Protein AF-A0A7N2MXB3-F1 (afdb_monomer)

Secondary structure (DSSP, 8-state):
-----PPP------PPPP-------------------PPP----TT-S--EEETTT-EE--HHHHTTPPPPHHHHHHHHHH---HHHHHHHHTS---EEHHHHHHTTSSSEEESS-HHHHHHHHHHHH-

InterPro domains:
  IPR001753 Enoyl-CoA hydratase/isomerase-like domain [PF00378] (56-127)
  IPR029045 ClpP/crotonase-like domain superfamily [SSF52096] (48-118)

Organism: Quercus lobata (NCBI:txid97700)

Foldseek 3Di:
DDDDDDDDDDDDDDDDDDDDDDDDDDDPDPDPPPPPPPQPDDDDPPDPAAEAAQPRGKDWDVCQVVVHDDDPVVVVSCVVQFVDPVLCCCHVHVRHIAGFVRCVVRSNHVHYDHDDPVVRVVVVVVVVD

Solvent-accessible surface area (backbone atoms only — not comparable to full-atom values): 8628 Å² total; per-residue (Å²): 143,85,84,93,83,84,82,88,82,88,80,86,86,86,84,82,85,89,87,82,93,74,91,78,92,71,85,73,73,80,73,74,80,74,77,67,81,73,70,77,85,79,76,77,93,81,59,94,72,44,76,36,39,44,89,79,32,54,49,65,42,65,49,46,79,72,69,56,82,76,56,70,69,54,57,52,51,49,51,72,62,29,78,42,67,66,54,48,43,40,38,68,71,66,30,45,74,37,42,22,72,59,28,36,76,52,50,69,30,78,47,59,44,86,83,52,70,67,54,47,52,53,56,51,51,66,73,73,111

Nearest PDB structures (foldseek):
  8sk6-assembly1_A  TM=8.898E-01  e=8.275E-03  Homo sapiens
  3h02-assembly3_D  TM=8.680E-01  e=6.769E-03  Salmonella enterica subsp. enterica serovar Typhimurium
  3t89-assembly1_C  TM=8.607E-01  e=7.238E-03  Escherichia coli
  4elx-assembly1_F  TM=8.558E-01  e=2.113E-02  Escherichia coli K-12
  3g64-assembly1_A  TM=7.488E-01  e=4.412E-02  Streptomyces coelicolor A3(2)

pLDDT: mean 70.15, std 23.1, range [28.62, 92.69]

Radius of gyration: 24.69 Å; Cα contacts (8 Å, |Δi|>4): 103; chains: 1; bounding box: 32×66×72 Å

Sequence (129 aa):
MGPIRWLLLRHRRSTPPFGRFLQTNRRSTPQPLRRRRIPPRTQPRVHDYVLMRRDRGVLYMSEVDIGLTFPDYFTALMRSKISSASARRDILLVGRKVKGEEAVRMGIVDSVTHDSEESVVEAAVRLGE

Structure (mmCIF, N/CA/C/O backbone):
data_AF-A0A7N2MXB3-F1
#
_entry.id   AF-A0A7N2MXB3-F1
#
loop_
_atom_site.group_PDB
_atom_site.id
_atom_site.type_symbol
_atom_site.label_atom_id
_atom_site.label_alt_id
_atom_site.label_comp_id
_atom_site.label_asym_id
_atom_site.label_entity_id
_atom_site.label_seq_id
_atom_site.pdbx_PDB_ins_code
_atom_site.Cartn_x
_atom_site.Cartn_y
_atom_site.Cartn_z
_atom_site.occupancy
_atom_site.B_iso_or_equiv
_atom_site.auth_seq_id
_atom_site.auth_comp_id
_atom_site.auth_asym_id
_atom_site.auth_atom_id
_atom_site.pdbx_PDB_model_num
ATOM 1 N N . MET A 1 1 ? 3.376 -33.637 -40.804 1.00 42.69 1 MET A N 1
ATOM 2 C CA . MET A 1 1 ? 4.618 -32.863 -41.038 1.00 42.69 1 MET A CA 1
ATOM 3 C C . MET A 1 1 ? 4.749 -32.622 -42.538 1.00 42.69 1 MET A C 1
ATOM 5 O O . MET A 1 1 ? 4.686 -33.590 -43.279 1.00 42.69 1 MET A O 1
ATOM 9 N N . GLY A 1 2 ? 4.846 -31.357 -42.969 1.00 33.38 2 GLY A N 1
ATOM 10 C CA . GLY A 1 2 ? 4.880 -30.907 -44.378 1.00 33.38 2 GLY A CA 1
ATOM 11 C C . GLY A 1 2 ? 4.010 -29.649 -44.598 1.00 33.38 2 GLY A C 1
ATOM 12 O O . GLY A 1 2 ? 3.023 -29.511 -43.885 1.00 33.38 2 GLY A O 1
ATOM 13 N N . PRO A 1 3 ? 4.390 -28.691 -45.469 1.00 41.09 3 PRO A N 1
ATOM 14 C CA . PRO A 1 3 ? 4.898 -27.399 -44.990 1.00 41.09 3 PRO A CA 1
ATOM 15 C C . PRO A 1 3 ? 3.999 -26.169 -45.221 1.00 41.09 3 PRO A C 1
ATOM 17 O O . PRO A 1 3 ? 3.171 -26.099 -46.124 1.00 41.09 3 PRO A O 1
ATOM 20 N N . ILE A 1 4 ? 4.263 -25.160 -44.387 1.00 39.31 4 ILE A N 1
ATOM 21 C CA . ILE A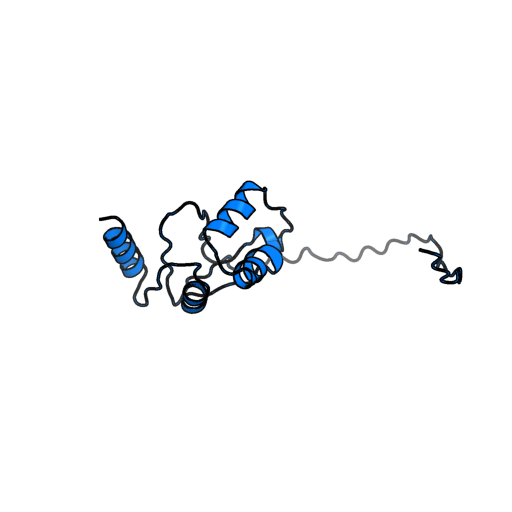 1 4 ? 3.737 -23.792 -44.407 1.00 39.31 4 ILE A CA 1
ATOM 22 C C . ILE A 1 4 ? 4.305 -23.039 -45.618 1.00 39.31 4 ILE A C 1
ATOM 24 O O . ILE A 1 4 ? 5.521 -22.961 -45.791 1.00 39.31 4 ILE A O 1
ATOM 28 N N . ARG A 1 5 ? 3.430 -22.432 -46.426 1.00 28.62 5 ARG A N 1
ATOM 29 C CA . ARG A 1 5 ? 3.792 -21.523 -47.521 1.00 28.62 5 ARG A CA 1
ATOM 30 C C . ARG A 1 5 ? 2.889 -20.291 -47.455 1.00 28.62 5 ARG A C 1
ATOM 32 O O . ARG A 1 5 ? 1.853 -20.257 -48.105 1.00 28.62 5 ARG A O 1
ATOM 39 N N . TRP A 1 6 ? 3.268 -19.291 -46.657 1.00 30.11 6 TRP A N 1
ATOM 40 C CA . TRP A 1 6 ? 2.666 -17.960 -46.749 1.00 30.11 6 TRP A CA 1
ATOM 41 C C . TRP A 1 6 ? 3.598 -17.014 -47.491 1.00 30.11 6 TRP A C 1
ATOM 43 O O . TRP A 1 6 ? 4.780 -16.864 -47.189 1.00 30.11 6 TRP A O 1
ATOM 53 N N . LEU A 1 7 ? 3.005 -16.471 -48.542 1.00 33.94 7 LEU A N 1
ATOM 54 C CA . LEU A 1 7 ? 3.565 -15.658 -49.593 1.00 33.94 7 LEU A CA 1
ATOM 55 C C . LEU A 1 7 ? 4.086 -14.326 -49.042 1.00 33.94 7 LEU A C 1
ATOM 57 O O . LEU A 1 7 ? 3.388 -13.584 -48.355 1.00 33.94 7 LEU A O 1
ATOM 61 N N . LEU A 1 8 ? 5.325 -14.033 -49.413 1.00 32.50 8 LEU A N 1
ATOM 62 C CA . LEU A 1 8 ? 5.979 -12.740 -49.317 1.00 32.50 8 LEU A CA 1
ATOM 63 C C . LEU A 1 8 ? 5.230 -11.734 -50.216 1.00 32.50 8 LEU A C 1
ATOM 65 O O . LEU A 1 8 ? 5.198 -11.936 -51.427 1.00 32.50 8 LEU A O 1
ATOM 69 N N . LEU A 1 9 ? 4.702 -10.627 -49.682 1.00 34.19 9 LEU A N 1
ATOM 70 C CA . LEU A 1 9 ? 4.462 -9.432 -50.499 1.00 34.19 9 LEU A CA 1
ATOM 71 C C . LEU A 1 9 ? 5.039 -8.192 -49.815 1.00 34.19 9 LEU A C 1
ATOM 73 O O . LEU A 1 9 ? 4.616 -7.747 -48.752 1.00 34.19 9 LEU A O 1
ATOM 77 N N . ARG A 1 10 ? 6.078 -7.680 -50.464 1.00 33.59 10 ARG A N 1
ATOM 78 C CA . ARG A 1 10 ? 6.884 -6.519 -50.118 1.00 33.59 10 ARG A CA 1
ATOM 79 C C . ARG A 1 10 ? 6.335 -5.342 -50.927 1.00 33.59 10 ARG A C 1
ATOM 81 O O . ARG A 1 10 ? 6.362 -5.400 -52.155 1.00 33.59 10 ARG A O 1
ATOM 88 N N . HIS A 1 11 ? 5.933 -4.253 -50.279 1.00 34.22 11 HIS A N 1
ATOM 89 C CA . HIS A 1 11 ? 5.851 -2.952 -50.948 1.00 34.22 11 HIS A CA 1
ATOM 90 C C . HIS A 1 11 ? 6.620 -1.885 -50.154 1.00 34.22 11 HIS A C 1
ATOM 92 O O . HIS A 1 11 ? 6.243 -1.471 -49.064 1.00 34.22 11 HIS A O 1
ATOM 98 N N . ARG A 1 12 ? 7.777 -1.517 -50.724 1.00 32.69 12 ARG A N 1
ATOM 99 C CA . ARG A 1 12 ? 8.494 -0.232 -50.580 1.00 32.69 12 ARG A CA 1
ATOM 100 C C . ARG A 1 12 ? 7.582 0.891 -51.116 1.00 32.69 12 ARG A C 1
ATOM 102 O O . ARG A 1 12 ? 6.766 0.589 -51.970 1.00 32.69 12 ARG A O 1
ATOM 109 N N . ARG A 1 13 ? 7.691 2.192 -50.831 1.00 34.91 13 ARG A N 1
ATOM 110 C CA . ARG A 1 13 ? 8.553 3.103 -50.045 1.00 34.91 13 ARG A CA 1
ATOM 111 C C . ARG A 1 13 ? 7.836 4.468 -50.123 1.00 34.91 13 ARG A C 1
ATOM 113 O O . ARG A 1 13 ? 7.399 4.814 -51.214 1.00 34.91 13 ARG A O 1
ATOM 120 N N . SER A 1 14 ? 7.868 5.294 -49.078 1.00 30.31 14 SER A N 1
ATOM 121 C CA . SER A 1 14 ? 7.888 6.761 -49.247 1.00 30.31 14 SER A CA 1
ATOM 122 C C . SER A 1 14 ? 8.435 7.436 -47.986 1.00 30.31 14 SER A C 1
ATOM 124 O O . SER A 1 14 ? 7.745 7.587 -46.983 1.00 30.31 14 SER A O 1
ATOM 126 N N . THR A 1 15 ? 9.711 7.801 -48.033 1.00 41.06 15 THR A N 1
ATOM 127 C CA . THR A 1 15 ? 10.388 8.692 -47.082 1.00 41.06 15 THR A CA 1
ATOM 128 C C . THR A 1 15 ? 10.063 10.150 -47.413 1.00 41.06 15 THR A C 1
ATOM 130 O O . THR A 1 15 ? 10.160 10.498 -48.592 1.00 41.06 15 THR A O 1
ATOM 133 N N . PRO A 1 16 ? 9.803 11.034 -46.438 1.00 37.50 16 PRO A N 1
ATOM 134 C CA . PRO A 1 16 ? 10.010 12.463 -46.621 1.00 37.50 16 PRO A CA 1
ATOM 135 C C . PRO A 1 16 ? 11.414 12.897 -46.138 1.00 37.50 16 PRO A C 1
ATOM 137 O O . PRO A 1 16 ? 12.031 12.203 -45.325 1.00 37.50 16 PRO A O 1
ATOM 140 N N . PRO A 1 17 ? 11.954 14.004 -46.683 1.00 45.06 17 PRO A N 1
ATOM 141 C CA . PRO A 1 17 ? 13.376 14.330 -46.641 1.00 45.06 17 PRO A CA 1
ATOM 142 C C . PRO A 1 17 ? 13.805 15.077 -45.370 1.00 45.06 17 PRO A C 1
ATOM 144 O O . PRO A 1 17 ? 13.049 15.840 -44.772 1.00 45.06 17 PRO A O 1
ATOM 147 N N . PHE A 1 18 ? 15.072 14.887 -45.005 1.00 34.09 18 PHE A N 1
ATOM 148 C CA . PHE A 1 18 ? 15.793 15.668 -44.004 1.00 34.09 18 PHE A CA 1
ATOM 149 C C . PHE A 1 18 ? 16.196 17.045 -44.566 1.00 34.09 18 PHE A C 1
ATOM 151 O O . PHE A 1 18 ? 16.814 17.114 -45.626 1.00 34.09 18 PHE A O 1
ATOM 158 N N . GLY A 1 19 ? 15.948 18.112 -43.793 1.00 32.44 19 GLY A N 1
ATOM 159 C CA . GLY A 1 19 ? 16.800 19.310 -43.771 1.00 32.44 19 GLY A CA 1
ATOM 160 C C . GLY A 1 19 ? 16.171 20.654 -44.168 1.00 32.44 19 GLY A C 1
ATOM 161 O O . GLY A 1 19 ? 16.248 21.054 -45.325 1.00 32.44 19 GLY A O 1
ATOM 162 N N . ARG A 1 20 ? 15.719 21.441 -43.177 1.00 30.12 20 ARG A N 1
ATOM 163 C CA . ARG A 1 20 ? 16.070 22.874 -43.076 1.00 30.12 20 ARG A CA 1
ATOM 164 C C . ARG A 1 20 ? 15.823 23.418 -41.668 1.00 30.12 20 ARG A C 1
ATOM 166 O O . ARG A 1 20 ? 14.695 23.555 -41.213 1.00 30.12 20 ARG A O 1
ATOM 173 N N . PHE A 1 21 ? 16.928 23.723 -41.002 1.00 31.80 21 PHE A N 1
ATOM 174 C CA . PHE A 1 21 ? 17.020 24.540 -39.799 1.00 31.80 21 PHE A CA 1
ATOM 175 C C . PHE A 1 21 ? 16.732 26.000 -40.187 1.00 31.80 21 PHE A C 1
ATOM 177 O O . PHE A 1 21 ? 17.451 26.551 -41.016 1.00 31.80 21 PHE A O 1
ATOM 184 N N . LEU A 1 22 ? 15.717 26.628 -39.591 1.00 34.94 22 LEU A N 1
ATOM 185 C CA . LEU A 1 22 ? 15.630 28.083 -39.437 1.00 34.94 22 LEU A CA 1
ATOM 186 C C . LEU A 1 22 ? 14.994 28.370 -38.075 1.00 34.94 22 LEU A C 1
ATOM 188 O O . LEU A 1 22 ? 13.838 28.041 -37.815 1.00 34.94 22 LEU A O 1
ATOM 192 N N . GLN A 1 23 ? 15.801 28.957 -37.196 1.00 41.00 23 GLN A N 1
ATOM 193 C CA . GLN A 1 23 ? 15.379 29.581 -35.950 1.00 41.00 23 GLN A CA 1
ATOM 194 C C . GLN A 1 23 ? 14.254 30.590 -36.198 1.00 41.00 23 GLN A C 1
ATOM 196 O O . GLN A 1 23 ? 14.450 31.563 -36.916 1.00 41.00 23 GLN A O 1
ATOM 201 N N . THR A 1 24 ? 13.154 30.462 -35.457 1.00 36.91 24 THR A N 1
ATOM 202 C CA . THR A 1 24 ? 12.502 31.639 -34.872 1.00 36.91 24 THR A CA 1
ATOM 203 C C . THR A 1 24 ? 12.209 31.347 -33.410 1.00 36.91 24 THR A C 1
ATOM 205 O O . THR A 1 24 ? 11.258 30.655 -33.052 1.00 36.91 24 THR A O 1
ATOM 208 N N . ASN A 1 25 ? 13.093 31.869 -32.571 1.00 37.25 25 ASN A N 1
ATOM 209 C CA . ASN A 1 25 ? 12.974 31.976 -31.130 1.00 37.25 25 ASN A CA 1
ATOM 210 C C . ASN A 1 25 ? 11.682 32.738 -30.771 1.00 37.25 25 ASN A C 1
ATOM 212 O O . ASN A 1 25 ? 11.659 33.967 -30.799 1.00 37.25 25 ASN A O 1
ATOM 216 N N . ARG A 1 26 ? 10.596 32.026 -30.446 1.00 38.59 26 ARG A N 1
ATOM 217 C CA . ARG A 1 26 ? 9.508 32.590 -29.638 1.00 38.59 26 ARG A CA 1
ATOM 218 C C . ARG A 1 26 ? 9.715 32.108 -28.215 1.00 38.59 26 ARG A C 1
ATOM 220 O O . ARG A 1 26 ? 9.542 30.931 -27.923 1.00 38.59 26 ARG A O 1
ATOM 227 N N . ARG A 1 27 ? 10.113 33.044 -27.355 1.00 39.56 27 ARG A N 1
ATOM 228 C CA . ARG A 1 27 ? 10.222 32.887 -25.904 1.00 39.56 27 ARG A CA 1
ATOM 229 C C . ARG A 1 27 ? 8.914 32.308 -25.356 1.00 39.56 27 ARG A C 1
ATOM 231 O O . ARG A 1 27 ? 7.961 33.046 -25.131 1.00 39.56 27 ARG A O 1
ATOM 238 N N . SER A 1 28 ? 8.857 30.998 -25.145 1.00 42.62 28 SER A N 1
ATOM 239 C CA . SER A 1 28 ? 7.868 30.402 -24.257 1.00 42.62 28 SER A CA 1
ATOM 240 C C . SER A 1 28 ? 8.370 30.636 -22.841 1.00 42.62 28 SER A C 1
ATOM 242 O O . SER A 1 28 ? 9.314 29.988 -22.387 1.00 42.62 28 SER A O 1
ATOM 244 N N . THR A 1 29 ? 7.788 31.623 -22.172 1.00 39.62 29 THR A N 1
ATOM 245 C CA . THR A 1 29 ? 7.946 31.851 -20.737 1.00 39.62 29 THR A CA 1
ATOM 246 C C . THR A 1 29 ? 7.811 30.507 -20.010 1.00 39.62 29 THR A C 1
ATOM 248 O O . THR A 1 29 ? 6.858 29.779 -20.308 1.00 39.62 29 THR A O 1
ATOM 251 N N . PRO A 1 30 ? 8.721 30.133 -19.091 1.00 39.38 30 PRO A N 1
ATOM 252 C CA . PRO A 1 30 ? 8.541 28.928 -18.295 1.00 39.38 30 PRO A CA 1
ATOM 253 C C . PRO A 1 30 ? 7.238 29.084 -17.512 1.00 39.38 30 PRO A C 1
ATOM 255 O O . PRO A 1 30 ? 7.138 29.936 -16.630 1.00 39.38 30 PRO A O 1
ATOM 258 N N . GLN A 1 31 ? 6.212 28.315 -17.876 1.00 49.69 31 GLN A N 1
ATOM 259 C CA . GLN A 1 31 ? 4.993 28.231 -17.079 1.00 49.69 31 GLN A CA 1
ATOM 260 C C . GLN A 1 31 ? 5.422 27.781 -15.677 1.00 49.69 31 GLN A C 1
ATOM 262 O O . GLN A 1 31 ? 6.080 26.740 -15.565 1.00 49.69 31 GLN A O 1
ATOM 267 N N . PRO A 1 32 ? 5.117 28.540 -14.609 1.00 41.25 32 PRO A N 1
ATOM 268 C CA . PRO A 1 32 ? 5.492 28.129 -13.270 1.00 41.25 32 PRO A CA 1
ATOM 269 C C . PRO A 1 32 ? 4.843 26.774 -13.009 1.00 41.25 32 PRO A C 1
ATOM 271 O O . PRO A 1 32 ? 3.635 26.616 -13.204 1.00 41.25 32 PRO A O 1
ATOM 274 N N . LEU A 1 33 ? 5.658 25.792 -12.612 1.00 54.09 33 LEU A N 1
ATOM 275 C CA . LEU A 1 33 ? 5.208 24.470 -12.194 1.00 54.09 33 LEU A CA 1
ATOM 276 C C . LEU A 1 33 ? 4.126 24.674 -11.135 1.00 54.09 33 LEU A C 1
ATOM 278 O O . LEU A 1 33 ? 4.423 24.925 -9.966 1.00 54.09 33 LEU A O 1
ATOM 282 N N . ARG A 1 34 ? 2.854 24.615 -11.549 1.00 43.03 34 ARG A N 1
ATOM 283 C CA . ARG A 1 34 ? 1.724 24.596 -10.627 1.00 43.03 34 ARG A CA 1
ATOM 284 C C . ARG A 1 34 ? 2.016 23.425 -9.711 1.00 43.03 34 ARG A C 1
ATOM 286 O O . ARG A 1 34 ? 1.968 22.283 -10.167 1.00 43.03 34 ARG A O 1
ATOM 293 N N . ARG A 1 35 ? 2.353 23.710 -8.448 1.00 44.19 35 ARG A N 1
ATOM 294 C CA . ARG A 1 35 ? 2.443 22.715 -7.382 1.00 44.19 35 ARG A CA 1
ATOM 295 C C . ARG A 1 35 ? 1.070 22.054 -7.307 1.00 44.19 35 ARG A C 1
ATOM 297 O O . ARG A 1 35 ? 0.192 22.508 -6.577 1.00 44.19 35 ARG A O 1
ATOM 304 N N . ARG A 1 36 ? 0.840 21.025 -8.132 1.00 44.78 36 ARG A N 1
ATOM 305 C CA . ARG A 1 36 ? -0.269 20.095 -7.952 1.00 44.78 36 ARG A CA 1
ATOM 306 C C . ARG A 1 36 ? -0.086 19.632 -6.521 1.00 44.78 36 ARG A C 1
ATOM 308 O O . ARG A 1 36 ? 0.984 19.118 -6.211 1.00 44.78 36 ARG A O 1
ATOM 315 N N . ARG A 1 37 ? -1.052 19.927 -5.646 1.00 39.66 37 ARG A N 1
ATOM 316 C CA . ARG A 1 37 ? -1.055 19.415 -4.274 1.00 39.66 37 ARG A CA 1
ATOM 317 C C . ARG A 1 37 ? -0.827 17.913 -4.387 1.00 39.66 37 ARG A C 1
ATOM 319 O O . ARG A 1 37 ? -1.707 17.191 -4.851 1.00 39.66 37 ARG A O 1
ATOM 326 N N . ILE A 1 38 ? 0.395 17.483 -4.094 1.00 50.50 38 ILE A N 1
ATOM 327 C CA . ILE A 1 38 ? 0.738 16.073 -4.052 1.00 50.50 38 ILE A CA 1
ATOM 328 C C . ILE A 1 38 ? -0.040 15.570 -2.835 1.00 50.50 38 ILE A C 1
ATOM 330 O O . ILE A 1 38 ? 0.118 16.158 -1.761 1.00 50.50 38 ILE A O 1
ATOM 334 N N . PRO A 1 39 ? -0.959 14.601 -2.991 1.00 43.38 39 PRO A N 1
ATOM 335 C CA . PRO A 1 39 ? -1.669 14.047 -1.846 1.00 43.38 39 PRO A CA 1
ATOM 336 C C . PRO A 1 39 ? -0.649 13.510 -0.828 1.00 43.38 39 PRO A C 1
ATOM 338 O O . PRO A 1 39 ? 0.475 13.181 -1.226 1.00 43.38 39 PRO A O 1
ATOM 341 N N . PRO A 1 40 ? -1.000 13.448 0.469 1.00 42.59 40 PRO A N 1
ATOM 342 C CA . PRO A 1 40 ? -0.091 12.942 1.491 1.00 42.59 40 PRO A CA 1
ATOM 343 C C . PRO A 1 40 ? 0.467 11.579 1.061 1.00 42.59 40 PRO A C 1
ATOM 345 O O . PRO A 1 40 ? -0.285 10.658 0.739 1.00 42.59 40 PRO A O 1
ATOM 348 N N . ARG A 1 41 ? 1.800 11.494 0.973 1.00 41.09 41 ARG A N 1
ATOM 349 C CA . ARG A 1 41 ? 2.524 10.303 0.520 1.00 41.09 41 ARG A CA 1
ATOM 350 C C . ARG A 1 41 ? 2.364 9.201 1.560 1.00 41.09 41 ARG A C 1
ATOM 352 O O . ARG A 1 41 ? 2.992 9.255 2.608 1.00 41.09 41 ARG A O 1
ATOM 359 N N . THR A 1 42 ? 1.564 8.191 1.258 1.00 48.16 42 THR A N 1
ATOM 360 C CA . THR A 1 42 ? 1.542 6.931 2.009 1.00 48.16 42 THR A CA 1
ATOM 361 C C . THR A 1 42 ? 2.312 5.875 1.224 1.00 48.16 42 THR A C 1
ATOM 363 O O . THR A 1 42 ? 1.703 5.115 0.486 1.00 48.16 42 THR A O 1
ATOM 366 N N . GLN A 1 43 ? 3.647 5.847 1.334 1.00 48.28 43 GLN A N 1
ATOM 367 C CA . GLN A 1 43 ? 4.483 4.685 0.971 1.00 48.28 43 GLN A CA 1
ATOM 368 C C . GLN A 1 43 ? 5.747 4.692 1.846 1.00 48.28 43 GLN A C 1
ATOM 370 O O . GLN A 1 43 ? 6.502 5.662 1.792 1.00 48.28 43 GLN A O 1
ATOM 375 N N . PRO A 1 44 ? 5.945 3.657 2.681 1.00 46.31 44 PRO A N 1
ATOM 376 C CA . PRO A 1 44 ? 6.411 2.362 2.187 1.00 46.31 44 PRO A CA 1
ATOM 377 C C . PRO A 1 44 ? 5.492 1.189 2.580 1.00 46.31 44 PRO A C 1
ATOM 379 O O . PRO A 1 44 ? 4.998 1.095 3.695 1.00 46.31 44 PRO A O 1
ATOM 382 N N . ARG A 1 45 ? 5.272 0.249 1.654 1.00 64.25 45 ARG A N 1
ATOM 383 C CA . ARG A 1 45 ? 4.401 -0.934 1.835 1.00 64.25 45 ARG A CA 1
ATOM 384 C C . ARG A 1 45 ? 5.107 -2.114 2.511 1.00 64.25 45 ARG A C 1
ATOM 386 O O . ARG A 1 45 ? 4.957 -3.258 2.093 1.00 64.25 45 ARG A O 1
ATOM 393 N N . VAL A 1 46 ? 5.907 -1.829 3.527 1.00 66.38 46 VAL A N 1
ATOM 394 C CA . VAL A 1 46 ? 6.571 -2.860 4.348 1.00 66.38 46 VAL A CA 1
ATOM 395 C C . VAL A 1 46 ? 5.840 -3.101 5.664 1.00 66.38 46 VAL A C 1
ATOM 397 O O . VAL A 1 46 ? 6.256 -3.941 6.446 1.00 66.38 46 VAL A O 1
ATOM 400 N N . HIS A 1 47 ? 4.741 -2.384 5.888 1.00 79.31 47 HIS A N 1
ATOM 401 C CA . HIS A 1 47 ? 3.895 -2.571 7.053 1.00 79.31 47 HIS A CA 1
ATOM 402 C C . HIS A 1 47 ? 3.021 -3.818 6.901 1.00 79.31 47 HIS A C 1
ATOM 404 O O . HIS A 1 47 ? 2.577 -4.170 5.797 1.00 79.31 47 HIS A O 1
ATOM 410 N N . ASP A 1 48 ? 2.778 -4.484 8.023 1.00 80.62 48 ASP A N 1
ATOM 411 C CA . ASP A 1 48 ? 1.892 -5.642 8.091 1.00 80.62 48 ASP A CA 1
ATOM 412 C C . ASP A 1 48 ? 0.435 -5.234 7.921 1.00 80.62 48 ASP A C 1
ATOM 414 O O . ASP A 1 48 ? -0.267 -5.867 7.135 1.00 80.62 48 ASP A O 1
ATOM 418 N N . TYR A 1 49 ? 0.064 -4.100 8.517 1.00 83.38 49 TYR A N 1
ATOM 419 C CA . TYR A 1 49 ? -1.263 -3.508 8.430 1.00 83.38 49 TYR A CA 1
ATOM 420 C C . TYR A 1 49 ? -1.219 -2.116 7.805 1.00 83.38 49 TYR A C 1
ATOM 422 O O . TYR A 1 49 ? -0.307 -1.320 8.049 1.00 83.38 49 TYR A O 1
ATOM 430 N N . VAL A 1 50 ? -2.228 -1.809 6.996 1.00 86.12 50 VAL A N 1
ATOM 431 C CA . VAL A 1 50 ? -2.415 -0.521 6.338 1.00 86.12 50 VAL A CA 1
ATOM 432 C C . VAL A 1 50 ? -3.844 -0.050 6.570 1.00 86.12 50 VAL A C 1
ATOM 434 O O . VAL A 1 50 ? -4.802 -0.582 6.012 1.00 86.12 50 VAL A O 1
ATOM 437 N N . LEU A 1 51 ? -3.969 1.016 7.353 1.00 88.38 51 LEU A N 1
ATOM 438 C CA . LEU A 1 51 ? -5.224 1.717 7.599 1.00 88.38 51 LEU A CA 1
ATOM 439 C C . LEU A 1 51 ? -5.245 3.020 6.808 1.00 88.38 51 LEU A C 1
ATOM 441 O O . LEU A 1 51 ? -4.228 3.705 6.680 1.00 88.38 51 LEU A O 1
ATOM 445 N N . MET A 1 52 ? -6.407 3.375 6.265 1.00 88.62 52 MET A N 1
ATOM 446 C CA . MET A 1 52 ? -6.550 4.582 5.457 1.00 88.62 52 MET A CA 1
ATOM 447 C C . MET A 1 52 ? -7.764 5.401 5.891 1.00 88.62 52 MET A C 1
ATOM 449 O O . MET A 1 52 ? -8.785 4.862 6.291 1.00 88.62 52 MET A O 1
ATOM 453 N N . ARG A 1 53 ? -7.685 6.729 5.789 1.00 88.81 53 ARG A N 1
ATOM 454 C CA . ARG A 1 53 ? -8.829 7.609 6.067 1.00 88.81 53 ARG A CA 1
ATOM 455 C C . ARG A 1 53 ? -9.782 7.652 4.869 1.00 88.81 53 ARG A C 1
ATOM 457 O O . ARG A 1 53 ? -9.314 7.759 3.733 1.00 88.81 53 ARG A O 1
ATOM 464 N N . ARG A 1 54 ? -11.103 7.610 5.079 1.00 85.38 54 ARG A N 1
ATOM 465 C CA . ARG A 1 54 ? -12.075 7.519 3.963 1.00 85.38 54 ARG A CA 1
ATOM 466 C C . ARG A 1 54 ? -12.151 8.775 3.110 1.00 85.38 54 ARG A C 1
ATOM 468 O O . ARG A 1 54 ? -12.246 8.675 1.889 1.00 85.38 54 ARG A O 1
ATOM 475 N N . ASP A 1 55 ? -12.118 9.938 3.744 1.00 82.94 55 ASP A N 1
ATOM 476 C CA . ASP A 1 55 ? -12.387 11.232 3.115 1.00 82.94 55 ASP A CA 1
ATOM 477 C C . ASP A 1 55 ? -11.169 11.803 2.364 1.00 82.94 55 ASP A C 1
ATOM 479 O O . ASP A 1 55 ? -11.320 12.390 1.289 1.00 82.94 55 ASP A O 1
ATOM 483 N N . ARG A 1 56 ? -9.954 11.611 2.897 1.00 84.69 56 ARG A N 1
ATOM 484 C CA . ARG A 1 56 ? -8.706 12.170 2.336 1.00 84.69 56 ARG A CA 1
ATOM 485 C C . ARG A 1 56 ? -7.664 11.140 1.924 1.00 84.69 56 ARG A C 1
ATOM 487 O O . ARG A 1 56 ? -6.688 11.513 1.274 1.00 84.69 56 ARG A O 1
ATOM 494 N N . GLY A 1 57 ? -7.830 9.876 2.301 1.00 85.06 57 GLY A N 1
ATOM 495 C CA . GLY A 1 57 ? -6.886 8.823 1.956 1.00 85.06 57 GLY A CA 1
ATOM 496 C C . GLY A 1 57 ? -6.891 8.538 0.458 1.00 85.06 57 GLY A C 1
ATOM 497 O O . GLY A 1 57 ? -7.927 8.214 -0.127 1.00 85.06 57 GLY A O 1
ATOM 498 N N . VAL A 1 58 ? -5.721 8.670 -0.164 1.00 89.00 58 VAL A N 1
ATOM 499 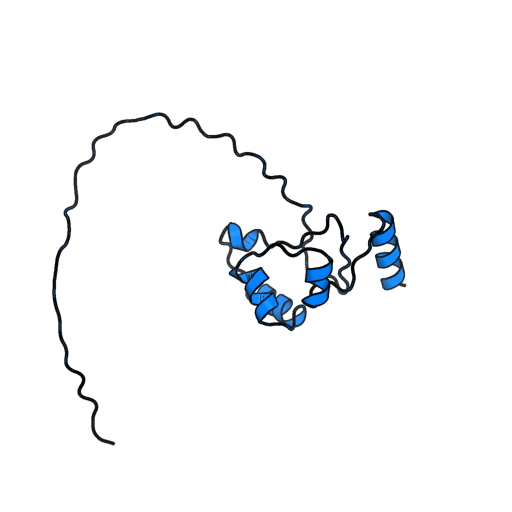C CA . VAL A 1 58 ? -5.506 8.327 -1.568 1.00 89.00 58 VAL A CA 1
ATOM 500 C C . VAL A 1 58 ? -4.216 7.540 -1.679 1.00 89.00 58 VAL A C 1
ATOM 502 O O . VAL A 1 58 ? -3.138 8.058 -1.397 1.00 89.00 58 VAL A O 1
ATOM 505 N N . LEU A 1 59 ? -4.336 6.313 -2.162 1.00 88.44 59 LEU A N 1
ATOM 506 C CA . LEU A 1 59 ? -3.206 5.506 -2.568 1.00 88.44 59 LEU A CA 1
ATOM 507 C C . LEU A 1 59 ? -2.856 5.831 -4.021 1.00 88.44 59 LEU A C 1
ATOM 509 O O . LEU A 1 59 ? -3.710 5.779 -4.909 1.00 88.44 59 LEU A O 1
ATOM 513 N N . TYR A 1 60 ? -1.588 6.148 -4.261 1.00 89.38 60 TYR A N 1
ATOM 514 C CA . TYR A 1 60 ? -1.100 6.534 -5.576 1.00 89.38 60 TYR A CA 1
ATOM 515 C C . TYR A 1 60 ? 0.397 6.234 -5.727 1.00 89.38 60 TYR A C 1
ATOM 517 O O . TYR A 1 60 ? 1.180 6.498 -4.813 1.00 89.38 60 TYR A O 1
ATOM 525 N N . MET A 1 61 ? 0.783 5.708 -6.892 1.00 88.31 61 MET A N 1
ATOM 526 C CA . MET A 1 61 ? 2.175 5.427 -7.248 1.00 88.31 61 MET A CA 1
ATOM 527 C C . MET A 1 61 ? 2.682 6.469 -8.234 1.00 88.31 61 MET A C 1
ATOM 529 O O . MET A 1 61 ? 2.470 6.359 -9.439 1.00 88.31 61 MET A O 1
ATOM 533 N N . SER A 1 62 ? 3.355 7.492 -7.707 1.00 88.62 62 SER A N 1
ATOM 534 C CA . SER A 1 62 ? 3.949 8.541 -8.538 1.00 88.62 62 SER A CA 1
ATOM 535 C C . SER A 1 62 ? 5.029 8.021 -9.474 1.00 88.62 62 SER A C 1
ATOM 537 O O . SER A 1 62 ? 5.249 8.625 -10.514 1.00 88.62 62 SER A O 1
ATOM 539 N N . GLU A 1 63 ? 5.678 6.918 -9.104 1.00 89.62 63 GLU A N 1
ATOM 540 C CA . GLU A 1 63 ? 6.742 6.243 -9.844 1.00 89.62 63 GLU A CA 1
ATOM 541 C C . GLU A 1 63 ? 6.295 5.868 -11.261 1.00 89.62 63 GLU A C 1
ATOM 543 O O . GLU A 1 63 ? 7.081 6.009 -12.196 1.00 89.62 63 GLU A O 1
ATOM 548 N N . VAL A 1 64 ? 5.024 5.477 -11.429 1.00 90.50 64 VAL A N 1
ATOM 549 C CA . VAL A 1 64 ? 4.437 5.159 -12.739 1.00 90.50 64 VAL A CA 1
ATOM 550 C C . VAL A 1 64 ? 4.370 6.408 -13.619 1.00 90.50 64 VAL A C 1
ATOM 552 O O . VAL A 1 64 ? 4.837 6.386 -14.755 1.00 90.50 64 VAL A O 1
ATOM 555 N N . ASP A 1 65 ? 3.868 7.523 -13.080 1.00 88.31 65 ASP A N 1
ATOM 556 C CA . ASP A 1 65 ? 3.717 8.785 -13.821 1.00 88.31 65 ASP A CA 1
ATOM 557 C C . ASP A 1 65 ? 5.062 9.399 -14.241 1.00 88.31 65 ASP A C 1
ATOM 559 O O . ASP A 1 65 ? 5.131 10.104 -15.248 1.00 88.31 65 ASP A O 1
ATOM 563 N N . ILE A 1 66 ? 6.134 9.157 -13.479 1.00 90.81 66 ILE A N 1
ATOM 564 C CA . ILE A 1 66 ? 7.485 9.651 -13.800 1.00 90.81 66 ILE A CA 1
ATOM 565 C C . ILE A 1 66 ? 8.334 8.633 -14.575 1.00 90.81 66 ILE A C 1
ATOM 567 O O . ILE A 1 66 ? 9.497 8.912 -14.863 1.00 90.81 66 ILE A O 1
ATOM 571 N N . GLY A 1 67 ? 7.770 7.471 -14.925 1.00 87.81 67 GLY A N 1
ATOM 572 C CA . GLY A 1 67 ? 8.430 6.456 -15.746 1.00 87.81 67 GLY A CA 1
ATOM 573 C C . GLY A 1 67 ? 9.565 5.706 -15.046 1.00 87.81 67 GLY A C 1
ATOM 574 O O . GLY A 1 67 ? 10.471 5.208 -15.714 1.00 87.81 67 GLY A O 1
ATOM 575 N N . LEU A 1 68 ? 9.548 5.625 -13.712 1.00 87.94 68 LEU A N 1
ATOM 576 C CA . LEU A 1 68 ? 10.518 4.808 -12.990 1.00 87.94 68 LEU A CA 1
ATOM 577 C C . LEU A 1 68 ? 10.188 3.326 -13.153 1.00 87.94 68 LEU A C 1
ATOM 579 O O . LEU A 1 68 ? 9.043 2.897 -13.027 1.00 87.94 68 LEU A O 1
ATOM 583 N N . THR A 1 69 ? 11.226 2.533 -13.403 1.00 87.12 69 THR A N 1
ATOM 584 C CA . THR A 1 69 ? 11.101 1.075 -13.424 1.00 87.12 69 THR A CA 1
ATOM 585 C C . THR A 1 69 ? 11.167 0.544 -11.997 1.00 87.12 69 THR A C 1
ATOM 587 O O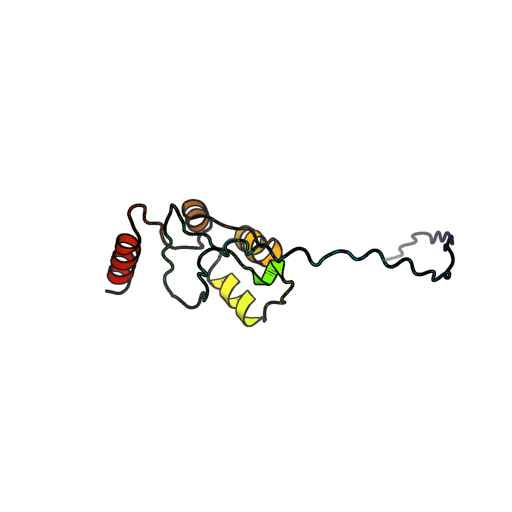 . THR A 1 69 ? 12.039 0.940 -11.222 1.00 87.12 69 THR A O 1
ATOM 590 N N . PHE A 1 70 ? 10.251 -0.357 -11.646 1.00 86.38 70 PHE A N 1
ATOM 591 C CA . PHE A 1 70 ? 10.264 -1.011 -10.342 1.00 86.38 70 PHE A CA 1
ATOM 592 C C . PHE A 1 70 ? 11.343 -2.098 -10.293 1.00 86.38 70 PHE A C 1
ATOM 594 O O . PHE A 1 70 ? 11.388 -2.932 -11.197 1.00 86.38 70 PHE A O 1
ATOM 601 N N . PRO A 1 71 ? 12.176 -2.140 -9.241 1.00 89.06 71 PRO A N 1
ATOM 602 C CA . PRO A 1 71 ? 13.038 -3.287 -8.989 1.00 89.06 71 PRO A CA 1
ATOM 603 C C . PRO A 1 71 ? 12.225 -4.568 -8.761 1.00 89.06 71 PRO A C 1
ATOM 605 O O . PRO A 1 71 ? 11.125 -4.518 -8.203 1.00 89.06 71 PRO A O 1
ATOM 608 N N . ASP A 1 72 ? 12.805 -5.726 -9.082 1.00 88.38 72 ASP A N 1
ATOM 609 C CA . ASP A 1 72 ? 12.110 -7.019 -9.013 1.00 88.38 72 ASP A CA 1
ATOM 610 C C . ASP A 1 72 ? 11.521 -7.325 -7.628 1.00 88.38 72 ASP A C 1
ATOM 612 O O . ASP A 1 72 ? 10.388 -7.814 -7.523 1.00 88.38 72 ASP A O 1
ATOM 616 N N . TYR A 1 73 ? 12.246 -6.971 -6.559 1.00 87.31 73 TYR A N 1
ATOM 617 C CA . TYR A 1 73 ? 11.786 -7.162 -5.180 1.00 87.31 73 TYR A CA 1
ATOM 618 C C . TYR A 1 73 ? 10.477 -6.410 -4.898 1.00 87.31 73 TYR A C 1
ATOM 620 O O . TYR A 1 73 ? 9.633 -6.895 -4.145 1.00 87.31 73 TYR A O 1
ATOM 628 N N . PHE A 1 74 ? 10.272 -5.246 -5.523 1.00 86.88 74 PHE A N 1
ATOM 629 C CA . PHE A 1 74 ? 9.078 -4.435 -5.320 1.00 86.88 74 PHE A CA 1
ATOM 630 C C . PHE A 1 74 ? 7.868 -5.095 -5.976 1.00 86.88 74 PHE A C 1
ATOM 632 O O . PHE A 1 74 ? 6.822 -5.255 -5.351 1.00 86.88 74 P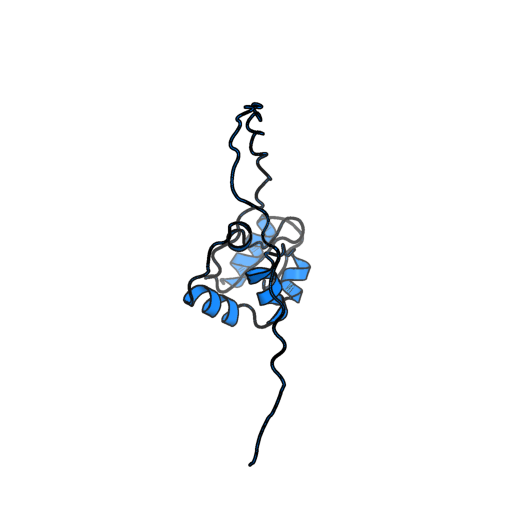HE A O 1
ATOM 639 N N . THR A 1 75 ? 8.019 -5.576 -7.209 1.00 87.62 75 THR A N 1
ATOM 640 C CA . THR A 1 75 ? 6.986 -6.374 -7.882 1.00 87.62 75 THR A CA 1
ATOM 641 C C . THR A 1 75 ? 6.658 -7.665 -7.134 1.00 87.62 75 THR A C 1
ATOM 643 O O . THR A 1 75 ? 5.490 -8.055 -7.082 1.00 87.62 75 THR A O 1
ATOM 646 N N . ALA A 1 76 ? 7.648 -8.319 -6.519 1.00 90.00 76 ALA A N 1
ATOM 647 C CA . ALA A 1 76 ? 7.421 -9.490 -5.675 1.00 90.00 76 ALA A CA 1
ATOM 648 C C . ALA A 1 76 ? 6.604 -9.144 -4.416 1.00 90.00 76 ALA A C 1
ATOM 650 O O . ALA A 1 76 ? 5.615 -9.820 -4.130 1.00 90.00 76 ALA A O 1
ATOM 651 N N . LEU A 1 77 ? 6.951 -8.054 -3.726 1.00 88.31 77 LEU A N 1
ATOM 652 C CA . LEU A 1 77 ? 6.220 -7.553 -2.559 1.00 88.31 77 LEU A CA 1
ATOM 653 C C . LEU A 1 77 ? 4.783 -7.139 -2.907 1.00 88.31 77 LEU A C 1
ATOM 655 O O . LEU A 1 77 ? 3.834 -7.461 -2.197 1.00 88.31 77 LEU A O 1
ATOM 659 N N . MET A 1 78 ? 4.580 -6.475 -4.042 1.00 87.81 78 MET A N 1
ATOM 660 C CA . MET A 1 78 ? 3.238 -6.086 -4.479 1.00 87.81 78 MET A CA 1
ATOM 661 C C . MET A 1 78 ? 2.384 -7.296 -4.860 1.00 87.81 78 MET A C 1
ATOM 663 O O . MET A 1 78 ? 1.170 -7.285 -4.660 1.00 87.81 78 MET A O 1
ATOM 667 N N . ARG A 1 79 ? 3.006 -8.361 -5.378 1.00 88.88 79 ARG A N 1
ATOM 668 C CA . ARG A 1 79 ? 2.326 -9.633 -5.635 1.00 88.88 79 ARG A CA 1
ATOM 669 C C . ARG A 1 79 ? 1.883 -10.343 -4.361 1.00 88.88 79 ARG A C 1
ATOM 671 O O . ARG A 1 79 ? 0.825 -10.966 -4.404 1.00 88.88 79 ARG A O 1
ATOM 678 N N . SER A 1 80 ? 2.657 -10.269 -3.277 1.00 88.56 80 SER A N 1
ATOM 679 C CA . SER A 1 80 ? 2.282 -10.889 -2.001 1.00 88.56 80 SER A CA 1
ATOM 680 C C . SER A 1 80 ? 1.209 -10.091 -1.260 1.00 88.56 80 SER A C 1
ATOM 682 O O . SER A 1 80 ? 0.293 -10.691 -0.709 1.00 88.56 80 SER A O 1
ATOM 684 N N . LYS A 1 81 ? 1.277 -8.753 -1.288 1.00 84.81 81 LYS A N 1
ATOM 685 C CA . LYS A 1 81 ? 0.323 -7.877 -0.585 1.00 84.81 81 LYS A CA 1
ATOM 686 C C . LYS A 1 81 ? -0.998 -7.675 -1.331 1.00 84.81 81 LYS A C 1
ATOM 688 O O . LYS A 1 81 ? -2.018 -7.462 -0.696 1.00 84.81 81 LYS A O 1
ATOM 693 N N . ILE A 1 82 ? -1.000 -7.722 -2.665 1.00 87.88 82 ILE A N 1
ATOM 694 C CA . ILE A 1 82 ? -2.209 -7.534 -3.478 1.00 87.88 82 ILE A CA 1
ATOM 695 C C . ILE A 1 82 ? -2.442 -8.803 -4.289 1.00 87.88 82 ILE A C 1
ATOM 697 O O . ILE A 1 82 ? -1.772 -9.042 -5.297 1.00 87.88 82 ILE A O 1
ATOM 701 N N . SER A 1 83 ? -3.407 -9.617 -3.870 1.00 85.94 83 SER A N 1
ATOM 702 C CA . SER A 1 83 ? -3.738 -10.884 -4.534 1.00 85.94 83 SER A CA 1
ATOM 703 C C . SER A 1 83 ? -4.336 -10.667 -5.930 1.00 85.94 83 SER A C 1
ATOM 705 O O . SER A 1 83 ? -3.996 -11.377 -6.882 1.00 85.94 83 SER A O 1
ATOM 707 N N . SER A 1 84 ? -5.171 -9.636 -6.079 1.00 90.00 84 SER A N 1
ATOM 708 C CA . SER A 1 84 ? -5.868 -9.325 -7.324 1.00 90.00 84 SER A CA 1
ATOM 709 C C . SER A 1 84 ? -4.918 -8.833 -8.421 1.00 90.00 84 SER A C 1
ATOM 711 O O . SER A 1 84 ? -4.266 -7.791 -8.317 1.00 90.00 84 SER A O 1
ATOM 713 N N . ALA A 1 85 ? -4.876 -9.569 -9.534 1.00 91.12 85 ALA A N 1
ATOM 714 C CA . ALA A 1 85 ? -4.076 -9.201 -10.697 1.00 91.12 85 ALA A CA 1
ATOM 715 C C . ALA A 1 85 ? -4.561 -7.907 -11.369 1.00 91.12 85 ALA A C 1
ATOM 717 O O . ALA A 1 85 ? -3.731 -7.130 -11.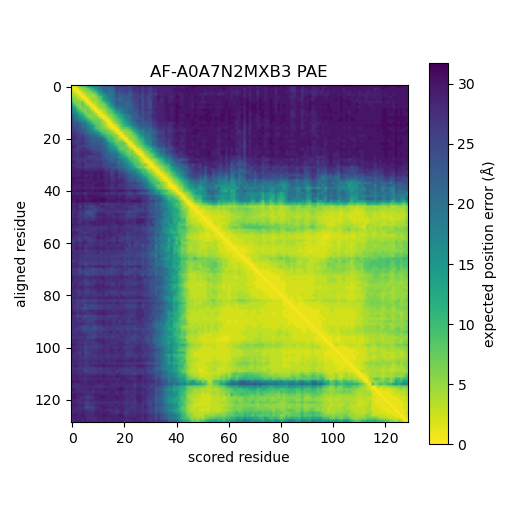845 1.00 91.12 85 ALA A O 1
ATOM 718 N N . SER A 1 86 ? -5.875 -7.657 -11.384 1.00 92.06 86 SER A N 1
ATOM 719 C CA . SER A 1 86 ? -6.434 -6.413 -11.921 1.00 92.06 86 SER A CA 1
ATOM 720 C C . SER A 1 86 ? -6.058 -5.222 -11.045 1.00 92.06 86 SER A C 1
ATOM 722 O O . SER A 1 86 ? -5.586 -4.220 -11.569 1.00 92.06 86 SER A O 1
ATOM 724 N N . ALA A 1 87 ? -6.141 -5.364 -9.719 1.00 91.19 87 ALA A N 1
ATOM 725 C CA . ALA A 1 87 ? -5.733 -4.312 -8.792 1.00 91.19 87 ALA A CA 1
ATOM 726 C C . ALA A 1 87 ? -4.249 -3.953 -8.945 1.00 91.19 87 ALA A C 1
ATOM 728 O O . ALA A 1 87 ? -3.890 -2.778 -9.008 1.00 91.19 87 ALA A O 1
ATOM 729 N N . ARG A 1 88 ? -3.380 -4.963 -9.083 1.00 91.31 88 ARG A N 1
ATOM 730 C CA . ARG A 1 88 ? -1.953 -4.738 -9.357 1.00 91.31 88 ARG A CA 1
ATOM 731 C C . ARG A 1 88 ? -1.728 -3.997 -10.670 1.00 91.31 88 ARG A C 1
ATOM 733 O O . ARG A 1 88 ? -0.902 -3.094 -10.699 1.00 91.31 88 ARG A O 1
ATOM 740 N N . ARG A 1 89 ? -2.451 -4.345 -11.738 1.00 92.31 89 ARG A N 1
ATOM 741 C CA . ARG A 1 89 ? -2.352 -3.661 -13.037 1.00 92.31 89 ARG A CA 1
ATOM 742 C C . ARG A 1 89 ? -2.741 -2.188 -12.925 1.00 92.31 89 ARG A C 1
ATOM 744 O O . ARG A 1 89 ? -1.994 -1.330 -13.390 1.00 92.31 89 ARG A O 1
ATOM 751 N N . ASP A 1 90 ? -3.869 -1.906 -12.283 1.00 92.62 90 ASP A N 1
ATOM 752 C CA . ASP A 1 90 ? -4.373 -0.544 -12.096 1.00 92.62 90 ASP A CA 1
ATOM 753 C C . ASP A 1 90 ? -3.361 0.337 -11.350 1.00 92.62 90 ASP A C 1
ATOM 755 O O . ASP A 1 90 ? -3.171 1.503 -11.682 1.00 92.62 90 ASP A O 1
ATOM 759 N N . ILE A 1 91 ? -2.668 -0.221 -10.360 1.00 90.56 91 ILE A N 1
ATOM 760 C CA . ILE A 1 91 ? -1.744 0.544 -9.517 1.00 90.56 91 ILE A CA 1
ATOM 761 C C . ILE A 1 91 ? -0.356 0.640 -10.146 1.00 90.56 91 ILE A C 1
ATOM 763 O O . ILE A 1 91 ? 0.204 1.729 -10.211 1.00 90.56 91 ILE A O 1
ATOM 767 N N . LEU A 1 92 ? 0.200 -0.486 -10.601 1.00 90.62 92 LEU A N 1
ATOM 768 C CA . LEU A 1 92 ? 1.599 -0.587 -11.025 1.00 90.62 92 LEU A CA 1
ATOM 769 C C . LEU A 1 92 ? 1.825 -0.223 -12.489 1.00 90.62 92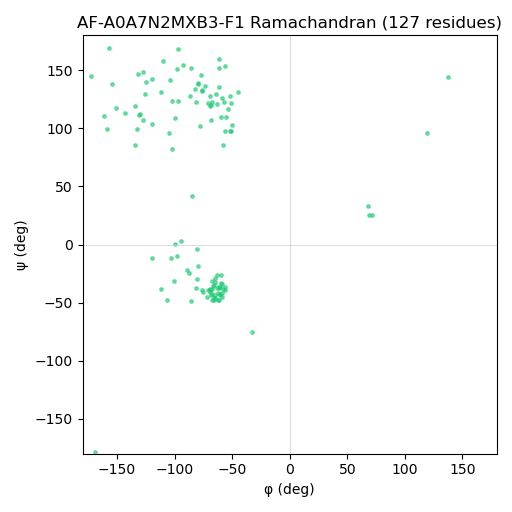 LEU A C 1
ATOM 771 O O . LEU A 1 92 ? 2.943 0.130 -12.840 1.00 90.62 92 LEU A O 1
ATOM 775 N N . LEU A 1 93 ? 0.804 -0.341 -13.343 1.00 90.88 93 LEU A N 1
ATOM 776 C CA . LEU A 1 93 ? 0.936 -0.042 -14.773 1.00 90.88 93 LEU A CA 1
ATOM 777 C C . LEU A 1 93 ? 0.144 1.199 -15.180 1.00 90.88 93 LEU A C 1
ATOM 779 O O . LEU A 1 93 ? 0.618 1.972 -16.002 1.00 90.88 93 LEU A O 1
ATOM 783 N N . VAL A 1 94 ? -1.054 1.398 -14.618 1.00 92.50 94 VAL A N 1
ATOM 784 C CA . VAL A 1 94 ? -1.901 2.558 -14.955 1.00 92.50 94 VAL A CA 1
ATOM 785 C C . VAL A 1 94 ? -1.608 3.765 -14.054 1.00 92.50 94 VAL A C 1
ATOM 787 O O . VAL A 1 94 ? -1.911 4.890 -14.437 1.00 92.50 94 VAL A O 1
ATOM 790 N N . GLY A 1 95 ? -1.033 3.564 -12.861 1.00 90.19 95 GLY A N 1
ATOM 791 C CA . GLY A 1 95 ? -0.811 4.652 -11.899 1.00 90.19 95 GLY A CA 1
ATOM 792 C C . GLY A 1 95 ? -2.120 5.185 -11.304 1.00 90.19 95 GLY A C 1
ATOM 793 O O . GLY A 1 95 ? -2.219 6.342 -10.889 1.00 90.19 95 GLY A O 1
ATOM 794 N N . ARG A 1 96 ? -3.172 4.357 -11.279 1.00 92.69 96 ARG A N 1
ATOM 795 C CA . ARG A 1 96 ? -4.509 4.763 -10.847 1.00 92.69 96 ARG A CA 1
ATOM 796 C C . ARG A 1 96 ? -4.496 5.215 -9.386 1.00 92.69 96 ARG A C 1
ATOM 798 O O . ARG A 1 96 ? -3.941 4.557 -8.509 1.00 92.69 96 ARG A O 1
ATOM 805 N N . LYS A 1 97 ? -5.172 6.333 -9.118 1.00 91.81 97 LYS A N 1
ATOM 806 C CA . LYS A 1 97 ? -5.421 6.828 -7.758 1.00 91.81 97 LYS A CA 1
ATOM 807 C C . LYS A 1 97 ? -6.604 6.086 -7.154 1.00 91.81 97 LYS A C 1
ATOM 809 O O . LYS A 1 97 ? -7.699 6.149 -7.709 1.00 91.81 97 LYS A O 1
ATOM 814 N N . VAL A 1 98 ? -6.389 5.435 -6.017 1.00 91.06 98 VAL A N 1
ATOM 815 C CA . VAL A 1 98 ? -7.404 4.623 -5.333 1.00 91.06 98 VAL A CA 1
ATOM 816 C C . VAL A 1 98 ? -7.793 5.290 -4.014 1.00 91.06 98 VAL A C 1
ATOM 818 O O . VAL A 1 98 ? -6.927 5.704 -3.245 1.00 91.06 98 VAL A O 1
ATOM 821 N N . LYS A 1 99 ? -9.099 5.421 -3.761 1.00 90.88 99 LYS A N 1
ATOM 822 C CA . LYS A 1 99 ? -9.660 6.013 -2.530 1.00 90.88 99 LYS A CA 1
ATOM 823 C C . LYS A 1 99 ? -10.044 4.941 -1.505 1.00 90.88 99 LYS A C 1
ATOM 825 O O . LYS A 1 99 ? -10.125 3.771 -1.855 1.00 90.88 99 LYS A O 1
ATOM 830 N N . GLY A 1 100 ? -10.341 5.363 -0.272 1.00 87.12 100 GLY A N 1
ATOM 831 C CA . GLY A 1 100 ? -10.657 4.529 0.902 1.00 87.12 100 GLY A CA 1
ATOM 832 C C . GLY A 1 100 ? -11.393 3.223 0.616 1.00 87.12 100 GLY A C 1
ATOM 833 O O . GLY A 1 100 ? -10.811 2.144 0.655 1.00 87.12 100 GLY A O 1
ATOM 834 N N . GLU A 1 101 ? -12.684 3.323 0.317 1.00 88.25 101 GLU A N 1
ATOM 835 C CA . GLU A 1 101 ? -13.555 2.149 0.166 1.00 88.25 101 GLU A CA 1
ATOM 836 C C . GLU A 1 101 ? -13.174 1.265 -1.018 1.00 88.25 101 GLU A C 1
ATOM 838 O O . GLU A 1 101 ? -13.349 0.049 -0.994 1.00 88.25 101 GLU A O 1
ATOM 843 N N . GLU A 1 102 ? -12.656 1.872 -2.082 1.00 89.88 102 GLU A N 1
ATOM 844 C CA . GLU A 1 102 ? -12.158 1.118 -3.222 1.00 89.88 102 GLU A CA 1
ATOM 845 C C . GLU A 1 102 ? -10.889 0.345 -2.861 1.00 89.88 102 GLU A C 1
ATOM 847 O O . GLU A 1 102 ? -10.757 -0.813 -3.244 1.00 89.88 102 GLU A O 1
ATOM 852 N N . ALA A 1 103 ? -10.004 0.937 -2.059 1.00 88.94 103 ALA A N 1
ATOM 853 C CA . ALA A 1 103 ? -8.788 0.282 -1.608 1.00 88.94 103 ALA A CA 1
ATOM 854 C C . ALA A 1 103 ? -9.085 -0.955 -0.745 1.00 88.94 103 ALA A C 1
ATOM 856 O O . ALA A 1 103 ? -8.404 -1.966 -0.910 1.00 88.94 103 ALA A O 1
ATOM 857 N N . VAL A 1 104 ? -10.121 -0.911 0.105 1.00 89.06 104 VAL A N 1
ATOM 858 C CA . VAL A 1 104 ? -10.575 -2.092 0.869 1.00 89.06 104 VAL A CA 1
ATOM 859 C C . VAL A 1 104 ? -11.158 -3.150 -0.055 1.00 89.06 104 VAL A C 1
ATOM 861 O O . VAL A 1 104 ? -10.757 -4.307 0.013 1.00 89.06 104 VAL A O 1
ATOM 864 N N . ARG A 1 105 ? -12.047 -2.770 -0.985 1.00 88.56 105 ARG A N 1
ATOM 865 C CA . ARG A 1 105 ? -12.633 -3.725 -1.947 1.00 88.56 105 ARG A CA 1
ATOM 866 C C . ARG A 1 105 ? -11.582 -4.423 -2.806 1.00 88.56 105 ARG A C 1
ATOM 868 O O . ARG A 1 105 ? -11.762 -5.573 -3.188 1.00 88.56 105 ARG A O 1
ATOM 875 N N . MET A 1 106 ? -10.500 -3.725 -3.131 1.00 87.19 106 MET A N 1
ATOM 876 C CA . MET A 1 106 ? -9.384 -4.275 -3.897 1.00 87.19 106 MET A CA 1
ATOM 877 C C . MET A 1 106 ? -8.410 -5.104 -3.036 1.00 87.19 106 MET A C 1
ATOM 879 O O . MET A 1 106 ? -7.466 -5.665 -3.594 1.00 87.19 106 MET A O 1
ATOM 883 N N . GLY A 1 107 ? -8.619 -5.181 -1.715 1.00 84.56 107 GLY A N 1
ATOM 884 C CA . GLY A 1 107 ? -7.757 -5.903 -0.775 1.00 84.56 107 GLY A CA 1
ATOM 885 C C . GLY A 1 107 ? -6.380 -5.264 -0.615 1.00 84.56 107 GLY A C 1
ATOM 886 O O . GLY A 1 107 ? -5.382 -5.967 -0.503 1.00 84.56 107 GLY A O 1
ATOM 887 N N . ILE A 1 108 ? -6.303 -3.936 -0.719 1.00 86.25 108 ILE A N 1
ATOM 888 C CA . ILE A 1 1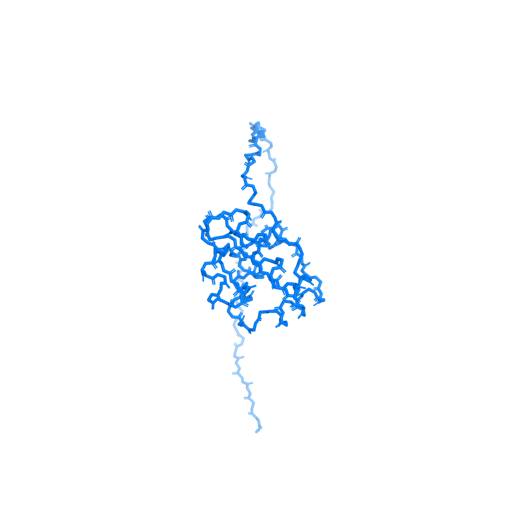08 ? -5.039 -3.191 -0.694 1.00 86.25 108 ILE A CA 1
ATOM 889 C C . ILE A 1 108 ? -4.766 -2.570 0.678 1.00 86.25 108 ILE A C 1
ATOM 891 O O . ILE A 1 108 ? -3.604 -2.371 1.033 1.00 86.25 108 ILE A O 1
ATOM 895 N N . VAL A 1 109 ? -5.830 -2.209 1.394 1.00 87.44 109 VAL A N 1
ATOM 896 C CA . VAL A 1 109 ? -5.803 -1.688 2.766 1.00 87.44 109 VAL A CA 1
ATOM 897 C C . VAL A 1 109 ? -6.767 -2.523 3.600 1.00 87.44 109 VAL A C 1
ATOM 899 O O . VAL A 1 109 ? -7.772 -2.999 3.068 1.00 87.44 109 VAL A O 1
ATOM 902 N N . ASP A 1 110 ? -6.468 -2.688 4.881 1.00 85.12 110 ASP A N 1
ATOM 903 C CA . ASP A 1 110 ? -7.215 -3.583 5.766 1.00 85.12 110 ASP A CA 1
ATOM 904 C C . ASP A 1 110 ? -8.563 -2.984 6.168 1.00 85.12 110 ASP A C 1
ATOM 906 O O . ASP A 1 110 ? -9.584 -3.669 6.181 1.00 85.12 110 ASP A O 1
ATOM 910 N N . SER A 1 111 ? -8.596 -1.680 6.454 1.00 84.38 111 SER A N 1
ATOM 911 C CA . SER A 1 111 ? -9.846 -0.979 6.741 1.00 84.38 111 SER A CA 1
ATOM 912 C C . SER A 1 111 ? -9.763 0.527 6.484 1.00 84.38 111 SER A C 1
ATOM 914 O O . SER A 1 111 ? -8.692 1.094 6.230 1.00 84.38 111 SER A O 1
ATOM 916 N N . VAL A 1 112 ? -10.935 1.171 6.518 1.00 85.12 112 VAL A N 1
ATOM 917 C CA . VAL A 1 112 ? -11.083 2.618 6.360 1.00 85.12 112 VAL A CA 1
ATOM 918 C C . VAL A 1 112 ? -11.850 3.197 7.539 1.00 85.12 112 VAL A C 1
ATOM 920 O O . VAL A 1 112 ? -12.956 2.738 7.811 1.00 85.12 112 VAL A O 1
ATOM 923 N N . THR A 1 113 ? -11.331 4.244 8.176 1.00 82.88 113 THR A N 1
ATOM 924 C CA . THR A 1 113 ? -12.052 4.962 9.243 1.00 82.88 113 THR A CA 1
ATOM 925 C C . THR A 1 113 ? -12.731 6.225 8.707 1.00 82.88 113 THR A C 1
ATOM 927 O O . THR A 1 113 ? -12.321 6.793 7.682 1.00 82.88 113 THR A O 1
ATOM 930 N N . HIS A 1 114 ? -13.842 6.620 9.336 1.00 66.81 114 HIS A N 1
ATOM 931 C CA . HIS A 1 114 ? -14.724 7.695 8.855 1.00 66.81 114 HIS A CA 1
ATOM 932 C C . HIS A 1 114 ? -14.564 9.016 9.606 1.00 66.81 114 HIS A C 1
ATOM 934 O O . HIS A 1 114 ? -15.039 10.033 9.106 1.00 66.81 114 HIS A O 1
ATOM 940 N N . ASP A 1 115 ? -13.859 9.024 10.737 1.00 67.38 115 ASP A N 1
ATOM 941 C CA . ASP A 1 115 ? -14.155 10.033 11.754 1.00 67.38 115 ASP A CA 1
ATOM 942 C C . ASP A 1 115 ? -13.090 11.132 11.859 1.00 67.38 115 ASP A C 1
ATOM 944 O O . ASP A 1 115 ? -13.429 12.314 11.821 1.00 67.38 115 ASP A O 1
ATOM 948 N N . SER A 1 116 ? -11.797 10.789 11.923 1.00 79.56 116 SER A N 1
ATOM 949 C CA . SER A 1 116 ? -10.709 11.778 12.009 1.00 79.56 116 SER A CA 1
ATOM 950 C C . SER A 1 116 ? -9.320 11.151 11.808 1.00 79.56 116 SER A C 1
ATOM 952 O O . SER A 1 116 ? -9.203 9.954 11.547 1.00 79.56 116 SER A O 1
ATOM 954 N N . GLU A 1 117 ? -8.249 11.949 11.895 1.00 80.44 117 GLU A N 1
ATOM 955 C CA . GLU A 1 117 ? -6.874 11.413 11.907 1.00 80.44 117 GLU A CA 1
ATOM 956 C C . GLU A 1 117 ? -6.591 10.660 13.207 1.00 80.44 117 GLU A C 1
ATOM 958 O O . GLU A 1 117 ? -6.009 9.579 13.171 1.00 80.44 117 GLU A O 1
ATOM 963 N N . GLU A 1 118 ? -7.089 11.168 14.332 1.00 83.94 118 GLU A N 1
ATOM 964 C CA . GLU A 1 118 ? -7.000 10.533 15.647 1.00 83.94 118 GLU A CA 1
ATOM 965 C C . GLU A 1 118 ? -7.660 9.149 15.642 1.00 83.94 118 GLU A C 1
ATOM 967 O O . GLU A 1 118 ? -7.076 8.194 16.141 1.00 83.94 118 GLU A O 1
ATOM 972 N N . SER A 1 119 ? -8.817 9.009 14.987 1.00 83.88 119 SER A N 1
ATOM 973 C CA . SER A 1 119 ? -9.498 7.717 14.818 1.00 83.88 119 SER A CA 1
ATOM 974 C C . SER A 1 119 ? -8.656 6.698 14.034 1.00 83.88 119 SER A C 1
ATOM 976 O O . SER A 1 119 ? -8.642 5.515 14.370 1.00 83.88 119 SER A O 1
ATOM 978 N N . VAL A 1 120 ? -7.912 7.133 13.005 1.00 84.69 120 VAL A N 1
ATOM 979 C CA . VAL A 1 120 ? -6.984 6.246 12.272 1.00 84.69 120 VAL A CA 1
ATOM 980 C C . VAL A 1 120 ? -5.859 5.773 13.191 1.00 84.69 120 VAL A C 1
ATOM 982 O O . VAL A 1 120 ? -5.498 4.598 13.157 1.00 84.69 120 VAL A O 1
ATOM 985 N N . VAL A 1 121 ? -5.297 6.679 13.994 1.00 86.25 121 VAL A N 1
ATOM 986 C CA . VAL A 1 121 ? -4.200 6.361 14.918 1.00 86.25 121 VAL A CA 1
ATOM 987 C C . VAL A 1 121 ? -4.673 5.399 16.000 1.00 86.25 121 VAL A C 1
ATOM 989 O O . VAL A 1 121 ? -4.013 4.395 16.241 1.00 86.25 121 VAL A O 1
ATOM 992 N N . GLU A 1 122 ? -5.831 5.651 16.605 1.00 86.75 122 GLU A N 1
ATOM 993 C CA . GLU A 1 122 ? -6.412 4.763 17.612 1.00 86.75 122 GLU A CA 1
ATOM 994 C C . GLU A 1 122 ? -6.658 3.356 17.047 1.00 86.75 122 GLU A C 1
ATOM 996 O O . GLU A 1 122 ? -6.275 2.362 17.662 1.00 86.75 122 GLU A O 1
ATOM 1001 N N . ALA A 1 123 ? -7.228 3.261 15.841 1.00 86.19 123 ALA A N 1
ATOM 1002 C CA . ALA A 1 123 ? -7.420 1.983 15.164 1.00 86.19 123 ALA A CA 1
ATOM 1003 C C . ALA A 1 123 ? -6.088 1.269 14.869 1.00 86.19 123 ALA A C 1
ATOM 1005 O O . ALA A 1 123 ? -6.020 0.046 14.971 1.00 86.19 123 ALA A O 1
ATOM 1006 N N . ALA A 1 124 ? -5.030 2.015 14.532 1.00 85.75 124 ALA A N 1
ATOM 1007 C CA . ALA A 1 124 ? -3.699 1.459 14.299 1.00 85.75 124 ALA A CA 1
ATOM 1008 C C . ALA A 1 124 ? -3.074 0.901 15.580 1.00 85.75 124 ALA A C 1
ATOM 1010 O O . ALA A 1 124 ? -2.502 -0.185 15.547 1.00 85.75 124 ALA A O 1
ATOM 1011 N N . VAL A 1 125 ? -3.206 1.621 16.698 1.00 88.56 125 VAL A N 1
ATOM 1012 C CA . VAL A 1 125 ? -2.703 1.183 18.008 1.00 88.56 125 VAL A CA 1
ATOM 1013 C C . VAL A 1 125 ? -3.406 -0.098 18.444 1.00 88.56 125 VAL A C 1
ATOM 1015 O O . VAL A 1 125 ? -2.728 -1.066 18.759 1.00 88.56 125 VAL A O 1
ATOM 1018 N N . ARG A 1 126 ? -4.741 -0.155 18.347 1.00 85.81 126 ARG A N 1
ATOM 1019 C CA . ARG A 1 126 ? -5.516 -1.365 18.68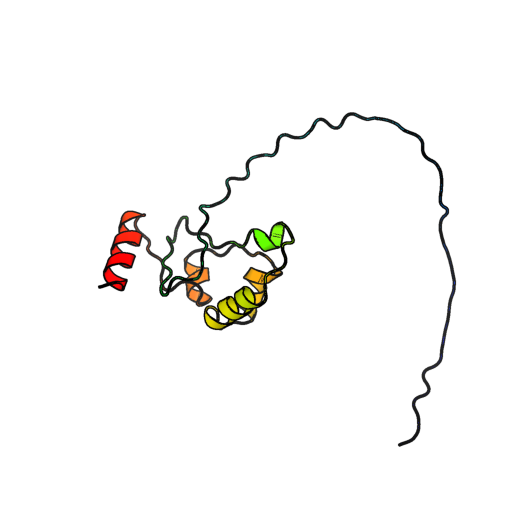3 1.00 85.81 126 ARG A CA 1
ATOM 1020 C C . ARG A 1 126 ? -5.152 -2.590 17.841 1.00 85.81 126 ARG A C 1
ATOM 1022 O O . ARG A 1 126 ? -5.391 -3.705 18.276 1.00 85.81 126 ARG A O 1
ATOM 1029 N N . LEU A 1 127 ? -4.641 -2.398 16.624 1.00 81.62 127 LEU A N 1
ATOM 1030 C CA . LEU A 1 127 ? -4.178 -3.500 15.775 1.00 81.62 127 LEU A CA 1
ATOM 1031 C C . LEU A 1 127 ? -2.779 -4.012 16.153 1.00 81.62 127 LEU A C 1
ATOM 1033 O O . LEU A 1 127 ? -2.392 -5.087 15.700 1.00 81.62 127 LEU A O 1
ATOM 1037 N N . GLY A 1 128 ? -2.009 -3.216 16.896 1.00 77.12 128 GLY A N 1
ATOM 1038 C CA . GLY A 1 128 ? -0.661 -3.555 17.350 1.00 77.12 128 GLY A CA 1
ATOM 1039 C C . GLY A 1 128 ? -0.583 -4.093 18.782 1.00 77.12 128 GLY A C 1
ATOM 1040 O O . GLY A 1 128 ? 0.491 -4.551 19.167 1.00 77.12 128 GLY A O 1
ATOM 1041 N N . GLU A 1 129 ? -1.676 -4.013 19.549 1.00 69.88 129 GLU A N 1
ATOM 1042 C CA . GLU A 1 129 ? -1.858 -4.652 20.866 1.00 69.88 129 GLU A CA 1
ATOM 1043 C C . GLU A 1 129 ? -2.237 -6.134 20.726 1.00 69.88 129 GLU A C 1
ATOM 1045 O O . GLU A 1 129 ? -1.705 -6.943 21.522 1.00 69.88 129 GLU A 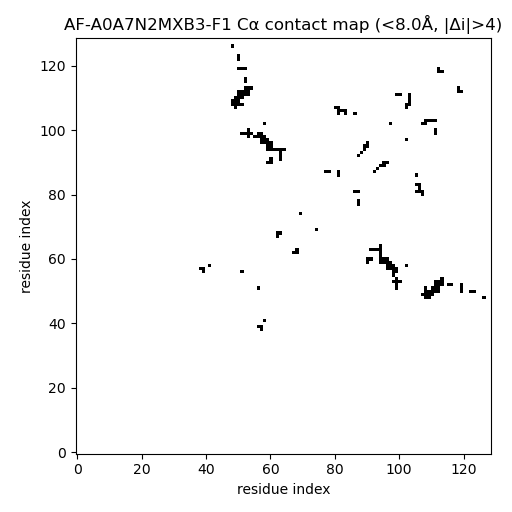O 1
#

Mean predicted aligned error: 15.64 Å